Protein AF-V6KYP1-F1 (afdb_monomer_lite)

Foldseek 3Di:
DDPDPVVVLVVQLVVCVVVVHDLCVSCVVSVHDSVVSCVVCVVVVVVVVVVVVVVVVVVVVVPPPPPVPDDDDD

Radius of gyration: 20.69 Å; chains: 1; bounding box: 58×21×58 Å

Secondary structure (DSSP, 8-state):
----HHHHHHHHHHHHHHTT--HHHHHHHTTS-HHHHHHHHHHHHHHHHHHHHHHHHHHHHHT--S-S------

Sequence (74 aa):
MAKRPYDFRHAGISFWLYSGVDPAECARHAGQSIEVLFRHYAKFLDGVREQANHLIEQSLQEWDPVSQDAAPAG

InterPro domains:
  IPR011010 DNA breaking-rejoining enzyme, catalytic core [SSF56349] (4-51)
  IPR013762 Integrase-like, catalytic domain superfamily [G3DSA:1.10.443.10] (2-58)

pLDDT: mean 73.35, std 11.21, range [48.44, 86.06]

Organism: NCBI:txid1352936

Structure (mmCIF, N/CA/C/O backbone):
data_AF-V6KYP1-F1
#
_entry.id   AF-V6KYP1-F1
#
loop_
_atom_site.group_PDB
_atom_site.id
_atom_site.type_symbol
_atom_site.label_atom_id
_atom_site.label_alt_id
_atom_site.label_comp_id
_atom_site.label_asym_id
_atom_site.label_entity_id
_atom_site.label_seq_id
_atom_site.pdbx_PDB_ins_code
_atom_site.Cartn_x
_atom_site.Cartn_y
_atom_site.Cartn_z
_atom_site.occupancy
_atom_site.B_iso_or_equiv
_atom_site.auth_seq_id
_atom_site.auth_comp_id
_atom_site.auth_asym_id
_atom_site.auth_atom_id
_atom_site.pdbx_PDB_model_num
ATOM 1 N N . MET A 1 1 ? 21.940 6.369 -19.924 1.00 48.75 1 MET A N 1
ATOM 2 C CA . MET A 1 1 ? 20.522 6.424 -19.509 1.00 48.75 1 MET A CA 1
ATOM 3 C C . MET A 1 1 ? 19.949 5.017 -19.552 1.00 48.75 1 MET A C 1
ATOM 5 O O . MET A 1 1 ? 19.632 4.543 -20.625 1.00 48.75 1 MET A O 1
ATOM 9 N N . ALA A 1 2 ? 19.943 4.330 -18.410 1.00 50.41 2 ALA A N 1
ATOM 10 C CA . ALA A 1 2 ? 19.173 3.116 -18.112 1.00 50.41 2 ALA A CA 1
ATOM 11 C C . ALA A 1 2 ? 19.589 2.715 -16.692 1.00 50.41 2 ALA A C 1
ATOM 13 O O . ALA A 1 2 ? 20.362 1.777 -16.486 1.00 50.41 2 ALA A O 1
ATOM 14 N N . LYS A 1 3 ? 19.189 3.515 -15.697 1.00 51.50 3 LYS A N 1
ATOM 15 C CA . LYS A 1 3 ? 19.362 3.130 -14.294 1.00 51.50 3 LYS A CA 1
ATOM 16 C C . LYS A 1 3 ? 18.309 2.044 -14.056 1.00 51.50 3 LYS A C 1
ATOM 18 O O . LYS A 1 3 ? 17.139 2.335 -13.891 1.00 51.50 3 LYS A O 1
ATOM 23 N N . ARG A 1 4 ? 18.757 0.827 -14.369 1.00 62.28 4 ARG A N 1
ATOM 24 C CA . ARG A 1 4 ? 18.229 -0.515 -14.117 1.00 62.28 4 ARG A CA 1
ATOM 25 C C . ARG A 1 4 ? 16.716 -0.708 -14.339 1.00 62.28 4 ARG A C 1
ATOM 27 O O . ARG A 1 4 ? 15.912 -0.136 -13.620 1.00 62.28 4 ARG A O 1
ATOM 34 N N . PRO A 1 5 ? 16.306 -1.652 -15.206 1.00 59.12 5 PRO A N 1
ATOM 35 C CA . PRO A 1 5 ? 14.914 -2.125 -15.309 1.00 59.12 5 PRO A CA 1
ATOM 36 C C . PRO A 1 5 ? 14.247 -2.459 -13.957 1.00 59.12 5 PRO A C 1
ATOM 38 O O . PRO A 1 5 ? 13.028 -2.409 -13.820 1.00 59.12 5 PRO A O 1
ATOM 41 N N . TYR A 1 6 ? 15.063 -2.775 -12.950 1.00 59.88 6 TYR A N 1
ATOM 42 C CA . TYR A 1 6 ? 14.665 -3.007 -11.567 1.00 59.88 6 TYR A CA 1
ATOM 43 C C . TYR A 1 6 ? 14.029 -1.777 -10.887 1.00 59.88 6 TYR A C 1
ATOM 45 O O . TYR A 1 6 ? 13.068 -1.924 -10.134 1.00 59.88 6 TYR A O 1
ATOM 53 N N . ASP A 1 7 ? 14.491 -0.566 -11.210 1.00 62.53 7 ASP A N 1
ATOM 54 C CA . ASP A 1 7 ? 14.011 0.679 -10.601 1.00 62.53 7 ASP A CA 1
ATOM 55 C C . ASP A 1 7 ? 12.577 1.008 -11.052 1.00 62.53 7 ASP A C 1
ATOM 57 O O . ASP A 1 7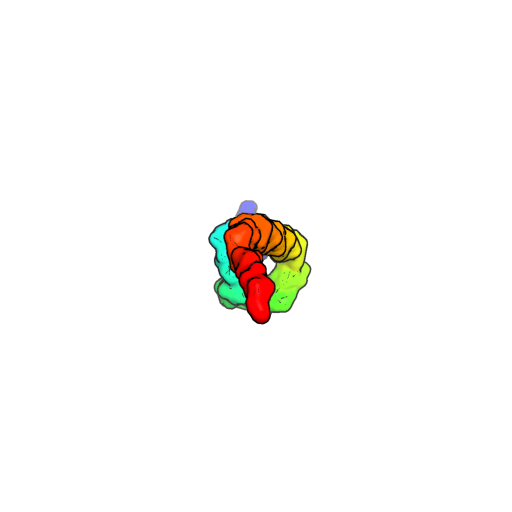 ? 11.777 1.494 -10.256 1.00 62.53 7 ASP A O 1
ATOM 61 N N . PHE A 1 8 ? 12.199 0.662 -12.291 1.00 70.62 8 PHE A N 1
ATOM 62 C CA . PHE A 1 8 ? 10.825 0.856 -12.777 1.00 70.62 8 PHE A CA 1
ATOM 63 C C . PHE A 1 8 ? 9.836 -0.102 -12.106 1.00 70.62 8 PHE A C 1
ATOM 65 O O . PHE A 1 8 ? 8.727 0.296 -11.756 1.00 70.62 8 PHE A O 1
ATOM 72 N N . ARG A 1 9 ? 10.249 -1.356 -11.869 1.00 73.56 9 ARG A N 1
ATOM 73 C CA . ARG A 1 9 ? 9.427 -2.323 -11.129 1.00 73.56 9 ARG A CA 1
ATOM 74 C C . ARG A 1 9 ? 9.218 -1.857 -9.690 1.00 73.56 9 ARG A C 1
ATOM 76 O O . ARG A 1 9 ? 8.090 -1.889 -9.210 1.00 73.56 9 ARG A O 1
ATOM 83 N N . HIS A 1 10 ? 10.270 -1.369 -9.034 1.00 78.06 10 HIS A N 1
ATOM 84 C CA . HIS A 1 10 ? 10.151 -0.799 -7.693 1.00 78.06 10 HIS A CA 1
ATOM 85 C C . HIS A 1 10 ? 9.277 0.451 -7.649 1.00 78.06 10 HIS A C 1
ATOM 87 O O . HIS A 1 10 ? 8.450 0.565 -6.749 1.00 78.06 10 HIS A O 1
ATOM 93 N N . ALA A 1 11 ? 9.411 1.355 -8.621 1.00 80.44 11 ALA A N 1
ATOM 94 C CA . ALA A 1 11 ? 8.557 2.535 -8.720 1.00 80.44 11 ALA A CA 1
ATOM 95 C C . ALA A 1 11 ? 7.080 2.153 -8.916 1.00 80.44 11 ALA A C 1
ATOM 97 O O . ALA A 1 11 ? 6.217 2.714 -8.248 1.00 80.44 11 ALA A O 1
ATOM 98 N N . GLY A 1 12 ? 6.797 1.158 -9.763 1.00 84.25 12 GLY A N 1
ATOM 99 C CA . GLY A 1 12 ? 5.444 0.644 -9.985 1.00 84.25 12 GLY A CA 1
ATOM 100 C C . GLY A 1 12 ? 4.834 0.006 -8.736 1.00 84.25 12 GLY A C 1
ATOM 101 O O . GLY A 1 12 ? 3.709 0.334 -8.375 1.00 84.25 12 GLY A O 1
ATOM 102 N N . ILE A 1 13 ? 5.593 -0.837 -8.027 1.00 82.81 13 ILE A N 1
ATOM 103 C CA . ILE A 1 13 ? 5.114 -1.481 -6.793 1.00 82.81 13 ILE A CA 1
ATOM 104 C C . ILE A 1 13 ? 4.847 -0.439 -5.702 1.00 82.81 13 ILE A C 1
ATOM 106 O O . ILE A 1 13 ? 3.795 -0.476 -5.072 1.00 82.81 13 ILE A O 1
ATOM 110 N N . SER A 1 14 ? 5.760 0.516 -5.501 1.00 79.50 14 SER A N 1
ATOM 111 C CA . SER A 1 14 ? 5.562 1.597 -4.528 1.00 79.50 14 SER A CA 1
ATOM 112 C C . SER A 1 14 ? 4.346 2.459 -4.875 1.00 79.50 14 SER A C 1
ATOM 114 O O . SER A 1 14 ? 3.617 2.873 -3.980 1.00 79.50 14 SER A O 1
ATOM 116 N N . PHE A 1 15 ? 4.102 2.710 -6.165 1.00 83.69 15 PHE A N 1
ATOM 117 C CA . PHE A 1 15 ? 2.947 3.475 -6.629 1.00 83.69 15 PHE A CA 1
ATOM 118 C C . PHE A 1 15 ? 1.622 2.739 -6.395 1.00 83.69 15 PHE A C 1
ATOM 120 O O . PHE A 1 15 ? 0.663 3.347 -5.921 1.00 83.69 15 PHE A O 1
ATOM 127 N N . TRP A 1 16 ? 1.558 1.435 -6.675 1.00 84.00 16 TRP A N 1
ATOM 128 C CA . TRP A 1 16 ? 0.362 0.628 -6.411 1.00 84.00 16 TRP A CA 1
ATOM 129 C C . TRP A 1 16 ? 0.059 0.528 -4.917 1.00 84.00 16 TRP A C 1
ATOM 131 O O . TRP A 1 16 ? -1.081 0.745 -4.514 1.00 84.00 16 TRP A O 1
ATOM 141 N N . LEU A 1 17 ? 1.089 0.301 -4.098 1.00 81.19 17 LEU A N 1
ATOM 142 C CA . LEU A 1 17 ? 0.958 0.283 -2.642 1.00 81.19 17 LEU A CA 1
ATOM 143 C C . LEU A 1 17 ? 0.513 1.647 -2.087 1.00 81.19 17 LEU A C 1
ATOM 145 O O . LEU A 1 17 ? -0.360 1.695 -1.227 1.00 81.19 17 LEU A O 1
ATOM 149 N N . TYR A 1 18 ? 1.049 2.757 -2.608 1.00 79.25 18 TYR A N 1
ATOM 150 C CA . TYR A 1 18 ? 0.599 4.108 -2.244 1.00 79.25 18 TYR A CA 1
ATOM 151 C C . TYR A 1 18 ? -0.846 4.391 -2.672 1.00 79.25 18 TYR A C 1
ATOM 153 O O . TYR A 1 18 ? -1.572 5.092 -1.976 1.00 79.25 18 TYR A O 1
ATOM 161 N N . SER A 1 19 ? -1.283 3.813 -3.790 1.00 83.31 19 SER A N 1
ATOM 162 C CA . SER A 1 19 ? -2.656 3.945 -4.290 1.00 83.31 19 SER A CA 1
ATOM 163 C C . SER A 1 19 ? -3.665 3.074 -3.525 1.00 83.31 19 SER A C 1
ATOM 165 O O . SER A 1 19 ? -4.843 3.074 -3.871 1.00 83.31 19 SER A O 1
ATOM 167 N N . GLY A 1 20 ? -3.218 2.319 -2.512 1.00 79.75 20 GLY A N 1
ATOM 168 C CA . GLY A 1 20 ? -4.066 1.443 -1.702 1.00 79.75 20 GLY A CA 1
ATOM 169 C C . GLY A 1 20 ? -4.448 0.127 -2.384 1.00 79.75 20 GLY A C 1
ATOM 170 O O . GLY A 1 20 ? -5.414 -0.512 -1.976 1.00 79.75 20 GLY A O 1
ATOM 171 N N . VAL A 1 21 ? -3.721 -0.288 -3.428 1.00 82.69 21 VAL A N 1
ATOM 172 C CA . VAL A 1 21 ? -3.927 -1.600 -4.056 1.00 82.69 21 VAL A CA 1
ATOM 173 C C . VAL A 1 21 ? -3.500 -2.697 -3.084 1.00 82.69 21 VAL A C 1
ATOM 175 O O . VAL A 1 21 ? -2.465 -2.587 -2.423 1.00 82.69 21 VAL A O 1
ATOM 178 N N . ASP A 1 22 ? -4.279 -3.779 -3.032 1.00 82.75 22 ASP A N 1
ATOM 179 C CA . ASP A 1 22 ? -3.983 -4.924 -2.179 1.00 82.75 22 ASP A CA 1
ATOM 180 C C . ASP A 1 22 ? -2.556 -5.477 -2.439 1.00 82.75 22 ASP A C 1
ATOM 182 O O . ASP A 1 22 ? -2.159 -5.665 -3.600 1.00 82.75 22 ASP A O 1
ATOM 186 N N . PRO A 1 23 ? -1.755 -5.746 -1.389 1.00 80.94 23 PRO A N 1
ATOM 187 C CA . PRO A 1 23 ? -0.387 -6.241 -1.538 1.00 80.94 23 PRO A CA 1
ATOM 188 C C . PRO A 1 23 ? -0.276 -7.575 -2.290 1.00 80.94 23 PRO A C 1
ATOM 190 O O . PRO A 1 23 ? 0.730 -7.803 -2.971 1.00 80.94 23 PRO A O 1
ATOM 193 N N . ALA A 1 24 ? -1.280 -8.454 -2.199 1.00 83.00 24 ALA A N 1
ATOM 194 C CA . ALA A 1 24 ? -1.297 -9.722 -2.924 1.00 83.00 24 ALA A CA 1
ATOM 195 C C . ALA A 1 24 ? -1.494 -9.493 -4.427 1.00 83.00 24 ALA A C 1
ATOM 197 O O . ALA A 1 24 ? -0.774 -10.080 -5.240 1.00 83.00 24 ALA A O 1
ATOM 198 N N . GLU A 1 25 ? -2.384 -8.572 -4.802 1.00 84.62 25 GLU A N 1
ATOM 199 C CA . GLU A 1 25 ? -2.555 -8.159 -6.198 1.00 84.62 25 GLU A CA 1
ATOM 200 C C . GLU A 1 25 ? -1.294 -7.475 -6.736 1.00 84.62 25 GLU A C 1
ATOM 202 O O . GLU A 1 25 ? -0.826 -7.809 -7.827 1.00 84.62 25 GLU A O 1
ATOM 207 N N . CYS A 1 26 ? -0.656 -6.600 -5.953 1.00 84.81 26 CYS A N 1
ATOM 208 C CA . CYS A 1 26 ? 0.624 -5.987 -6.326 1.00 84.81 26 CYS A CA 1
ATOM 209 C C . CYS A 1 26 ? 1.714 -7.037 -6.589 1.00 84.81 26 CYS A C 1
ATOM 211 O O . CYS A 1 26 ? 2.473 -6.922 -7.554 1.00 84.81 26 CYS A O 1
ATOM 213 N N . ALA A 1 27 ? 1.794 -8.075 -5.750 1.00 86.06 27 ALA A N 1
ATOM 214 C CA . ALA A 1 27 ? 2.745 -9.172 -5.910 1.00 86.06 27 ALA A CA 1
ATOM 215 C C . ALA A 1 27 ? 2.463 -9.975 -7.191 1.00 86.06 27 ALA A C 1
ATOM 217 O O . ALA A 1 27 ? 3.382 -10.229 -7.978 1.00 86.06 27 ALA A O 1
ATOM 218 N N . ARG A 1 28 ? 1.183 -10.276 -7.452 1.00 84.75 28 ARG A N 1
ATOM 219 C CA . ARG A 1 28 ? 0.709 -10.945 -8.671 1.00 84.75 28 ARG A CA 1
ATOM 220 C C . ARG A 1 28 ? 1.054 -10.143 -9.927 1.00 84.75 28 ARG A C 1
ATOM 222 O O . ARG A 1 28 ? 1.621 -10.699 -10.866 1.00 84.75 28 ARG A O 1
ATOM 229 N N . HIS A 1 29 ? 0.789 -8.837 -9.929 1.00 84.12 29 HIS A N 1
ATOM 230 C CA . HIS A 1 29 ? 1.118 -7.933 -11.035 1.00 84.12 29 HIS A CA 1
ATOM 231 C C . HIS A 1 29 ? 2.627 -7.778 -11.252 1.00 84.12 29 HIS A C 1
ATOM 233 O O . HIS A 1 29 ? 3.088 -7.682 -12.389 1.00 84.12 29 HIS A O 1
ATOM 239 N N . ALA A 1 30 ? 3.413 -7.794 -10.176 1.00 83.75 30 ALA A N 1
ATOM 240 C CA . ALA A 1 30 ? 4.868 -7.750 -10.240 1.00 83.75 30 ALA A CA 1
ATOM 241 C C . ALA A 1 30 ? 5.512 -9.110 -10.570 1.00 83.75 30 ALA A C 1
ATOM 243 O O . ALA A 1 30 ? 6.735 -9.164 -10.730 1.00 83.75 30 ALA A O 1
ATOM 244 N N . GLY A 1 31 ? 4.730 -10.194 -10.669 1.00 85.69 31 GLY A N 1
ATOM 245 C CA . GLY A 1 31 ? 5.223 -11.548 -10.928 1.00 85.69 31 GLY A CA 1
ATOM 246 C C . GLY A 1 31 ? 6.185 -12.057 -9.852 1.00 85.69 31 GLY A C 1
ATOM 247 O O . GLY A 1 31 ? 7.138 -12.764 -10.174 1.00 85.69 31 GLY A O 1
ATOM 248 N N . GLN A 1 32 ? 5.988 -11.646 -8.597 1.00 84.56 32 GLN A N 1
ATOM 249 C CA . GLN A 1 32 ? 6.804 -12.060 -7.454 1.00 84.56 32 GLN A CA 1
ATOM 250 C C . GLN A 1 32 ? 5.929 -12.644 -6.348 1.00 84.56 32 GLN A C 1
ATOM 252 O O . GLN A 1 32 ? 4.739 -12.354 -6.260 1.00 84.56 32 GLN A O 1
ATOM 257 N N . SER A 1 33 ? 6.529 -13.443 -5.471 1.00 84.75 33 SER A N 1
ATOM 258 C CA . SER A 1 33 ? 5.819 -13.978 -4.312 1.00 84.75 33 SER A CA 1
ATOM 259 C C . SER A 1 33 ? 5.469 -12.871 -3.320 1.00 84.75 33 SER A C 1
ATOM 261 O O . SER A 1 33 ? 6.270 -11.967 -3.068 1.00 84.75 33 SER A O 1
ATOM 263 N N . ILE A 1 34 ? 4.298 -12.993 -2.693 1.00 82.12 34 ILE A N 1
ATOM 264 C CA . ILE A 1 34 ? 3.831 -12.062 -1.660 1.00 82.12 34 ILE A CA 1
ATOM 265 C C . ILE A 1 34 ? 4.815 -11.964 -0.483 1.00 82.12 34 ILE A C 1
ATOM 267 O O . ILE A 1 34 ? 5.036 -10.882 0.044 1.00 82.12 34 ILE A O 1
ATOM 271 N N . GLU A 1 35 ? 5.494 -13.060 -0.136 1.00 82.88 35 GLU A N 1
ATOM 272 C CA . GLU A 1 35 ? 6.539 -13.087 0.895 1.00 82.88 35 GLU A CA 1
ATOM 273 C C . GLU A 1 35 ? 7.734 -12.186 0.543 1.00 82.88 35 GLU A C 1
ATOM 275 O O . GLU A 1 35 ? 8.253 -11.467 1.395 1.00 82.88 35 GLU A O 1
ATOM 280 N N . VAL A 1 36 ? 8.147 -12.167 -0.730 1.00 84.12 36 VAL A N 1
ATOM 281 C CA . VAL A 1 36 ? 9.235 -11.299 -1.210 1.00 84.12 36 VAL A CA 1
ATOM 282 C C . VAL A 1 36 ? 8.800 -9.837 -1.170 1.00 84.12 36 VAL A C 1
ATOM 284 O O . VAL A 1 36 ? 9.578 -8.980 -0.744 1.00 84.12 36 VAL A O 1
ATOM 287 N N . LEU A 1 37 ? 7.547 -9.560 -1.547 1.00 83.06 37 LEU A N 1
ATOM 288 C CA . LEU A 1 37 ? 6.965 -8.225 -1.443 1.00 83.06 37 LEU A CA 1
ATOM 289 C C . LEU A 1 37 ? 6.927 -7.762 0.019 1.00 83.06 37 LEU A C 1
ATOM 291 O O . LEU A 1 37 ? 7.459 -6.696 0.317 1.00 83.06 37 LEU A O 1
ATOM 295 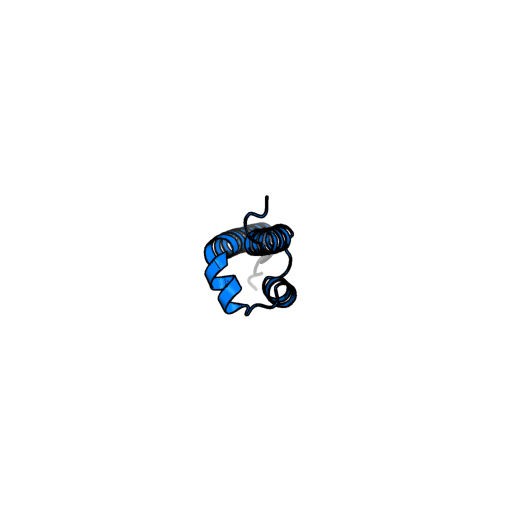N N . PHE A 1 38 ? 6.422 -8.584 0.944 1.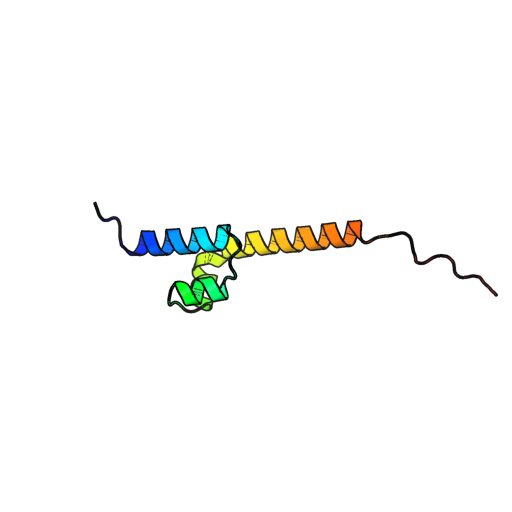00 80.62 38 PHE A N 1
ATOM 296 C CA . PHE A 1 38 ? 6.438 -8.285 2.378 1.00 80.62 38 PHE A CA 1
ATOM 297 C C . PHE A 1 38 ? 7.855 -8.074 2.907 1.00 80.62 38 PHE A C 1
ATOM 299 O O . PHE A 1 38 ? 8.094 -7.108 3.616 1.00 80.62 38 PHE A O 1
ATOM 306 N N . ARG A 1 39 ? 8.832 -8.900 2.530 1.00 81.69 39 ARG A N 1
ATOM 307 C CA . ARG A 1 39 ? 10.219 -8.740 2.994 1.00 81.69 39 ARG A CA 1
ATOM 308 C C . ARG A 1 39 ? 10.844 -7.413 2.558 1.00 81.69 39 ARG A C 1
ATOM 310 O O . ARG A 1 39 ? 11.615 -6.830 3.317 1.00 81.69 39 ARG A O 1
ATOM 317 N N . HIS A 1 40 ? 10.551 -6.947 1.344 1.00 79.25 40 HIS A N 1
ATOM 318 C CA . HIS A 1 40 ? 11.129 -5.711 0.807 1.00 79.25 40 HIS A CA 1
ATOM 319 C C . HIS A 1 40 ? 10.343 -4.455 1.214 1.00 79.25 40 HIS A C 1
ATOM 321 O O . HIS A 1 40 ? 10.931 -3.386 1.366 1.00 79.25 40 HIS A O 1
ATOM 327 N N . TYR A 1 41 ? 9.031 -4.597 1.422 1.00 73.81 41 TYR A N 1
ATOM 328 C CA . TYR A 1 41 ? 8.099 -3.503 1.707 1.00 73.81 41 TYR A CA 1
ATOM 329 C C . TYR A 1 41 ? 7.502 -3.539 3.118 1.00 73.81 41 TYR A C 1
ATOM 331 O O . TYR A 1 41 ? 6.608 -2.746 3.403 1.00 73.81 41 TYR A O 1
ATOM 339 N N . ALA A 1 42 ? 8.016 -4.382 4.020 1.00 75.56 42 ALA A N 1
ATOM 340 C CA . ALA A 1 42 ? 7.558 -4.492 5.410 1.00 75.56 42 ALA A CA 1
ATOM 341 C C . ALA A 1 42 ? 7.414 -3.119 6.069 1.00 75.56 42 ALA A C 1
ATOM 343 O O . ALA A 1 42 ? 6.358 -2.804 6.585 1.00 75.56 42 ALA A O 1
ATOM 344 N N . LYS A 1 43 ? 8.417 -2.244 5.920 1.00 69.81 43 LYS A N 1
ATOM 345 C CA . LYS A 1 43 ? 8.388 -0.888 6.494 1.00 69.81 43 LYS A CA 1
ATOM 346 C C . LYS A 1 43 ? 7.241 -0.014 5.978 1.00 69.81 43 LYS A C 1
ATOM 348 O O . LYS A 1 43 ? 6.741 0.824 6.716 1.00 69.81 43 LYS A O 1
ATOM 353 N N . PHE A 1 44 ? 6.859 -0.168 4.711 1.00 69.44 44 PHE A N 1
ATOM 354 C CA . PHE A 1 44 ? 5.725 0.560 4.143 1.00 69.44 44 PHE A CA 1
ATOM 355 C C . PHE A 1 44 ? 4.406 -0.019 4.666 1.00 69.44 44 PHE A C 1
ATOM 357 O O . PHE A 1 44 ? 3.517 0.721 5.071 1.00 69.44 44 PHE A O 1
ATOM 364 N N . LEU A 1 45 ? 4.307 -1.348 4.704 1.00 69.44 45 LEU A N 1
ATOM 365 C CA . LEU A 1 45 ? 3.113 -2.071 5.136 1.00 69.44 45 LEU A CA 1
ATOM 366 C C . LEU A 1 45 ? 2.871 -1.966 6.647 1.00 69.44 45 LEU A C 1
ATOM 368 O O . LEU A 1 45 ? 1.719 -1.923 7.061 1.00 69.44 45 LEU A O 1
ATOM 372 N N . ASP A 1 46 ? 3.927 -1.851 7.452 1.00 72.75 46 ASP A N 1
ATOM 373 C CA . ASP A 1 46 ? 3.841 -1.531 8.877 1.00 72.75 46 ASP A CA 1
ATOM 374 C C . ASP A 1 46 ? 3.220 -0.143 9.066 1.00 72.75 46 ASP A C 1
ATOM 376 O O . ASP A 1 46 ? 2.293 0.005 9.851 1.00 72.75 46 ASP A O 1
ATOM 380 N N . GLY A 1 47 ? 3.627 0.855 8.272 1.00 67.56 47 GLY A N 1
ATOM 381 C CA . GLY A 1 47 ? 2.998 2.181 8.295 1.00 67.56 47 GLY A CA 1
ATOM 382 C C . GLY A 1 47 ? 1.510 2.151 7.922 1.00 67.56 47 GLY A C 1
ATOM 383 O O . GLY A 1 47 ? 0.702 2.829 8.552 1.00 67.56 47 GLY A O 1
ATOM 384 N N . VAL A 1 48 ? 1.133 1.325 6.940 1.00 69.06 48 VAL A N 1
ATOM 385 C CA . VAL A 1 48 ? -0.277 1.110 6.564 1.00 69.06 48 VAL A CA 1
ATOM 386 C C . VAL A 1 48 ? -1.046 0.388 7.673 1.00 69.06 48 VAL A C 1
ATOM 388 O O . VAL A 1 48 ? -2.197 0.727 7.929 1.00 69.06 48 VAL A O 1
ATOM 391 N N . ARG A 1 49 ? -0.426 -0.576 8.363 1.00 69.50 49 ARG A N 1
ATOM 392 C CA . ARG A 1 49 ? -1.039 -1.293 9.489 1.00 69.50 49 ARG A CA 1
ATOM 393 C C . ARG A 1 49 ? -1.280 -0.377 10.682 1.00 69.50 49 ARG A C 1
ATOM 395 O O . ARG A 1 49 ? -2.373 -0.407 11.227 1.00 69.50 49 ARG A O 1
ATOM 402 N N . GLU A 1 50 ? -0.306 0.445 11.054 1.00 73.62 50 GLU A N 1
ATOM 403 C CA . GLU A 1 50 ? -0.472 1.436 12.124 1.00 73.62 50 GLU A CA 1
ATOM 404 C C . GLU A 1 50 ? -1.579 2.439 11.777 1.00 73.62 50 GLU A C 1
ATOM 406 O O . GLU A 1 50 ? -2.431 2.736 12.607 1.00 73.62 50 GLU A O 1
ATOM 411 N N . GLN A 1 51 ? -1.636 2.899 10.522 1.00 73.56 51 GLN A N 1
ATOM 412 C CA . GLN A 1 51 ? -2.707 3.782 10.062 1.00 73.56 51 GLN A CA 1
ATOM 413 C C . GLN A 1 51 ? -4.078 3.091 10.077 1.00 73.56 51 GLN A C 1
ATOM 415 O O . GLN A 1 51 ? -5.057 3.697 10.502 1.00 73.56 51 GLN A O 1
ATOM 420 N N . ALA A 1 52 ? -4.160 1.825 9.661 1.00 73.94 52 ALA A N 1
ATOM 421 C CA . ALA A 1 52 ? -5.390 1.041 9.724 1.00 73.94 52 ALA A CA 1
ATOM 422 C C . ALA A 1 52 ? -5.841 0.807 11.173 1.00 73.94 52 ALA A C 1
ATOM 424 O O . ALA A 1 52 ? -7.018 0.979 11.473 1.00 73.94 52 ALA A O 1
ATOM 425 N N . ASN A 1 53 ? -4.914 0.477 12.076 1.00 78.19 53 ASN A N 1
ATOM 426 C CA . ASN A 1 53 ? -5.194 0.334 13.503 1.00 78.19 53 ASN A CA 1
ATOM 427 C C . ASN A 1 53 ? -5.694 1.652 14.098 1.00 78.19 53 ASN A C 1
ATOM 429 O O . ASN A 1 53 ? -6.694 1.646 14.804 1.00 78.19 53 ASN A O 1
ATOM 433 N N . HIS A 1 54 ? -5.074 2.780 13.745 1.00 80.00 54 HIS A N 1
ATOM 434 C CA . HIS A 1 54 ? -5.525 4.095 14.191 1.00 80.00 54 HIS A CA 1
ATOM 435 C C . HIS A 1 54 ? -6.933 4.425 13.681 1.00 80.00 54 HIS A C 1
ATOM 437 O O . HIS A 1 54 ? -7.767 4.886 14.448 1.00 80.00 54 HIS A O 1
ATOM 443 N N . LEU A 1 55 ? -7.238 4.129 12.413 1.00 80.81 55 LEU A N 1
ATOM 444 C CA . LEU A 1 55 ? -8.586 4.304 11.863 1.00 80.81 55 LEU A CA 1
ATOM 445 C C . LEU A 1 55 ? -9.619 3.408 12.565 1.00 80.81 55 LEU A C 1
ATOM 447 O O . LEU A 1 55 ? -10.740 3.851 12.803 1.00 80.81 55 LEU A O 1
ATOM 451 N N . ILE A 1 56 ? -9.252 2.171 12.921 1.00 80.44 56 ILE A N 1
ATOM 452 C CA . ILE A 1 56 ? -10.106 1.263 13.703 1.00 80.44 56 ILE A CA 1
ATOM 453 C C . ILE A 1 56 ? -10.331 1.822 15.110 1.00 80.44 56 ILE A C 1
ATOM 455 O O . ILE A 1 56 ? -11.471 1.860 15.557 1.00 80.44 56 ILE A O 1
ATOM 459 N N . GLU A 1 57 ? -9.279 2.276 15.795 1.00 82.56 57 GLU A N 1
ATOM 460 C CA . GLU A 1 57 ? -9.378 2.901 17.119 1.00 82.56 57 GLU A CA 1
ATOM 461 C C . GLU A 1 57 ? -10.260 4.150 17.080 1.00 82.56 57 GLU A C 1
ATOM 463 O O . GLU A 1 57 ? -11.167 4.278 17.898 1.00 82.56 57 GLU A O 1
ATOM 468 N N . GLN A 1 58 ? -10.060 5.030 16.095 1.00 81.75 58 GLN A N 1
ATOM 469 C CA . GLN A 1 58 ? -10.889 6.218 15.895 1.00 81.75 58 GLN A CA 1
ATOM 470 C C . GLN A 1 58 ? -12.349 5.848 15.623 1.00 81.75 58 GLN A C 1
ATOM 472 O O . GLN A 1 58 ? -13.243 6.402 16.255 1.00 81.75 58 GLN A O 1
ATOM 477 N N . SER A 1 59 ? -12.600 4.885 14.731 1.00 78.38 59 SER A N 1
ATOM 478 C CA . SER A 1 59 ? -13.957 4.428 14.423 1.00 78.38 59 SER A CA 1
ATOM 479 C C . SER A 1 59 ? -14.620 3.734 15.613 1.00 78.38 59 SER A C 1
ATOM 481 O O . SER A 1 59 ? -15.830 3.852 15.764 1.00 78.38 59 SER A O 1
ATOM 483 N N . LEU A 1 60 ? -13.864 3.017 16.449 1.00 79.56 60 LEU A N 1
ATOM 484 C CA . LEU A 1 60 ? -14.366 2.394 17.674 1.00 79.56 60 LEU A CA 1
ATOM 485 C C . LEU A 1 60 ? -14.708 3.450 18.731 1.00 79.56 60 LEU A C 1
ATOM 487 O O . LEU A 1 60 ? -15.700 3.307 19.434 1.00 79.56 60 LEU A O 1
ATOM 491 N N . GLN A 1 61 ? -13.911 4.514 18.818 1.00 75.81 61 GLN A N 1
ATOM 492 C CA . GLN A 1 61 ? -14.132 5.633 19.731 1.00 75.81 61 GLN A CA 1
ATOM 493 C C . GLN A 1 61 ? -15.311 6.517 19.289 1.00 75.81 61 GLN A C 1
ATOM 495 O O . GLN A 1 61 ? -16.033 7.049 20.126 1.00 75.81 61 GLN A O 1
ATOM 500 N N . GLU A 1 62 ? -15.527 6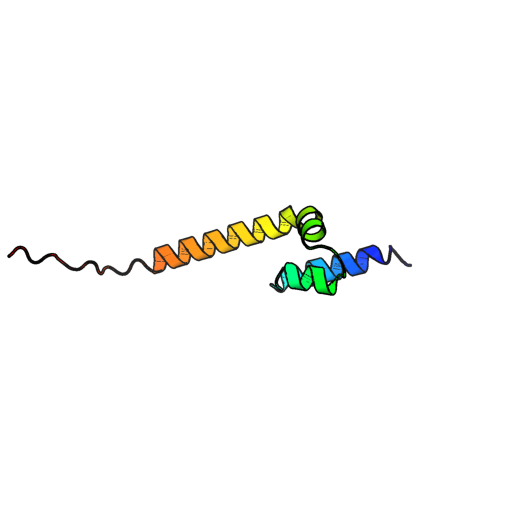.654 17.978 1.00 72.62 62 GLU A N 1
ATOM 501 C CA . GLU A 1 62 ? -16.697 7.318 17.387 1.00 72.62 62 GLU A CA 1
ATOM 502 C C . GLU A 1 62 ? -17.964 6.446 17.476 1.00 72.62 62 GLU A C 1
ATOM 504 O O . GLU A 1 62 ? -19.066 6.964 17.646 1.00 72.62 62 GLU A O 1
ATOM 509 N N . TRP A 1 63 ? -17.808 5.117 17.435 1.00 65.88 63 TRP A N 1
ATOM 510 C CA . TRP A 1 63 ? -18.857 4.126 17.697 1.00 65.88 63 TRP 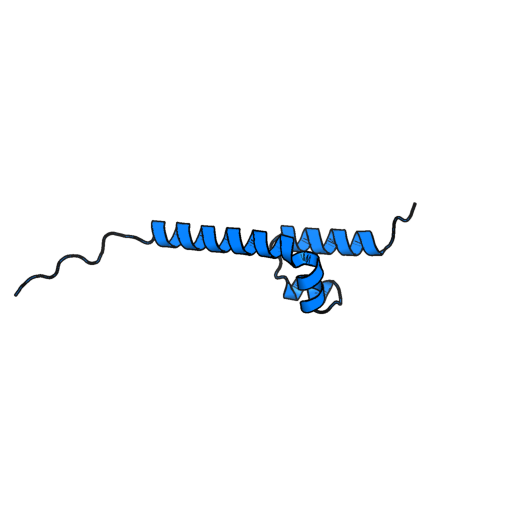A CA 1
ATOM 511 C C . TRP A 1 63 ? -19.056 3.844 19.199 1.00 65.88 63 TRP A C 1
ATOM 513 O O . TRP A 1 63 ? -19.572 2.793 19.557 1.00 65.88 63 TRP A O 1
ATOM 523 N N . ASP A 1 64 ? -18.750 4.784 20.094 1.00 62.44 64 ASP A N 1
ATOM 524 C CA . ASP A 1 64 ? -19.310 4.786 21.454 1.00 62.44 64 ASP A CA 1
ATOM 525 C C . ASP A 1 64 ? -20.587 5.659 21.488 1.00 62.44 64 ASP A C 1
ATOM 527 O O . ASP A 1 64 ? -20.574 6.766 22.035 1.00 62.44 64 ASP A O 1
ATOM 531 N N . PRO A 1 65 ? -21.727 5.257 20.873 1.00 58.19 65 PRO A N 1
ATOM 532 C CA . PRO A 1 65 ? -22.987 5.863 21.224 1.00 58.19 65 PRO A CA 1
ATOM 533 C C . PRO A 1 65 ? -23.383 5.294 22.582 1.00 58.19 65 PRO A C 1
ATOM 535 O O . PRO A 1 65 ? -23.621 4.099 22.749 1.00 58.19 65 PRO A O 1
ATOM 538 N N . VAL A 1 66 ? -23.485 6.199 23.545 1.00 62.19 66 VAL A N 1
ATOM 539 C CA . VAL A 1 66 ? -24.353 6.122 24.718 1.00 62.19 66 VAL A CA 1
ATOM 540 C C . VAL A 1 66 ? -25.618 5.284 24.434 1.00 62.19 66 VAL A C 1
ATOM 542 O O . VAL A 1 66 ? -26.599 5.793 23.914 1.00 62.19 66 VAL A O 1
ATOM 545 N N . SER A 1 67 ? -25.586 3.967 24.660 1.00 54.44 67 SER A N 1
ATOM 546 C CA . SER A 1 67 ? -26.717 3.050 24.404 1.00 54.44 67 SER A CA 1
ATOM 547 C C . SER A 1 67 ? -26.458 1.646 24.976 1.00 54.44 67 SER A C 1
ATOM 549 O O . SER A 1 67 ? -26.748 0.632 24.349 1.00 54.44 67 SER A O 1
ATOM 551 N N . GLN A 1 68 ? -25.961 1.551 26.208 1.00 48.44 68 GLN A N 1
ATOM 552 C CA . GLN A 1 68 ? -26.599 0.597 27.116 1.00 48.44 68 GLN A CA 1
ATOM 553 C C . GLN A 1 68 ? -27.413 1.434 28.098 1.00 48.44 68 GLN A C 1
ATOM 555 O O . GLN A 1 68 ? -27.035 1.645 29.249 1.00 48.44 68 GLN A O 1
ATOM 560 N N . ASP A 1 69 ? -28.497 2.004 27.566 1.00 49.12 69 ASP A N 1
ATOM 561 C CA . ASP A 1 69 ? -29.583 2.570 28.347 1.00 49.12 69 ASP A CA 1
ATOM 562 C C . ASP A 1 69 ? -29.956 1.600 29.469 1.00 49.12 69 ASP A C 1
ATOM 564 O O . ASP A 1 69 ? -30.244 0.425 29.241 1.00 49.12 69 ASP A O 1
ATOM 568 N N . ALA A 1 70 ? -29.883 2.139 30.683 1.00 52.66 70 ALA A N 1
ATOM 569 C CA . ALA A 1 70 ? -30.688 1.815 31.846 1.00 52.66 70 ALA A CA 1
ATOM 570 C C . ALA A 1 70 ? -31.245 0.384 31.919 1.00 52.66 70 ALA A C 1
ATOM 572 O O . ALA A 1 70 ? -32.276 0.054 31.338 1.00 52.66 70 ALA A O 1
ATOM 573 N N . ALA A 1 71 ? -30.655 -0.412 32.808 1.00 60.34 71 ALA A N 1
ATOM 574 C CA . ALA A 1 71 ? -31.441 -1.383 33.551 1.00 60.34 71 ALA A CA 1
ATOM 575 C C . ALA A 1 71 ? -32.652 -0.669 34.189 1.00 60.34 71 ALA A C 1
ATOM 577 O O . ALA A 1 71 ? -32.441 0.247 34.990 1.00 60.34 71 ALA A O 1
ATOM 578 N N . PRO A 1 72 ? -33.908 -1.075 33.934 1.00 53.78 72 PRO A N 1
ATOM 579 C CA . PRO A 1 72 ? -34.929 -0.893 34.938 1.00 53.78 72 PRO A CA 1
ATOM 580 C C . PRO A 1 72 ? -34.747 -2.020 35.953 1.00 53.78 72 PRO A C 1
ATOM 582 O O . PRO A 1 72 ? -34.987 -3.192 35.669 1.00 53.78 72 PRO A O 1
ATOM 585 N N . ALA A 1 73 ? -34.282 -1.649 37.142 1.00 54.22 73 ALA A N 1
ATOM 586 C CA . ALA A 1 73 ? -34.524 -2.442 38.333 1.00 54.22 73 ALA A CA 1
ATOM 587 C C . ALA A 1 73 ? -36.040 -2.691 38.444 1.00 54.22 73 ALA A C 1
ATOM 589 O O . ALA A 1 73 ? -36.819 -1.736 38.492 1.00 54.22 73 ALA A O 1
ATOM 590 N N . GLY A 1 74 ? -36.434 -3.962 38.446 1.00 56.59 74 GLY A N 1
ATOM 591 C CA . GLY A 1 74 ? -37.793 -4.448 38.666 1.00 56.59 74 GLY A CA 1
ATOM 592 C C . GLY A 1 74 ? -37.734 -5.815 39.317 1.00 56.59 74 GLY A C 1
ATOM 593 O O . GL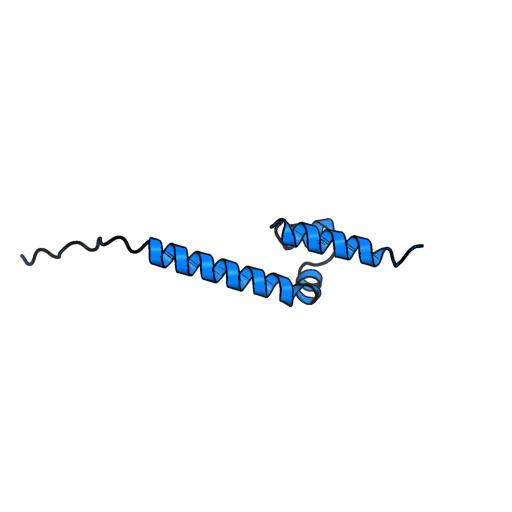Y A 1 74 ? -36.976 -6.660 38.792 1.00 56.59 74 GLY A O 1
#